Protein AF-A0A2G9M9S8-F1 (afdb_monomer_lite)

pLDDT: mean 91.49, std 5.53, range [72.56, 96.75]

Foldseek 3Di:
DDPVVVVVVCVVVVHDDDDDDCPVVLVVVQLVLLVVCCVPVNDPVPDDSVVCCVPQVHPCSPVSCPDPVNVVVVVVVD

Radius of gyration: 18.97 Å; chains: 1; bounding box: 35×24×49 Å

Structure (mmCIF, N/CA/C/O backbone):
data_AF-A0A2G9M9S8-F1
#
_entry.id   AF-A0A2G9M9S8-F1
#
loop_
_atom_site.group_PDB
_atom_site.id
_atom_site.type_symbol
_atom_site.label_atom_id
_atom_site.label_alt_id
_atom_site.label_comp_id
_atom_site.label_asym_id
_atom_site.label_entity_id
_atom_site.label_seq_id
_atom_site.pdbx_PDB_ins_code
_atom_site.Cartn_x
_atom_site.Cartn_y
_atom_site.Cartn_z
_atom_site.occupancy
_atom_site.B_iso_or_equiv
_atom_site.auth_seq_id
_atom_site.auth_comp_id
_atom_site.auth_asym_id
_atom_site.auth_atom_id
_atom_site.pdbx_PDB_model_num
ATOM 1 N N . MET A 1 1 ? -3.768 0.975 29.675 1.00 72.56 1 MET A N 1
ATOM 2 C CA . MET A 1 1 ? -5.127 0.769 29.157 1.00 72.56 1 MET A CA 1
ATOM 3 C C . MET A 1 1 ? -5.204 -0.624 28.578 1.00 72.56 1 MET A C 1
ATOM 5 O O . MET A 1 1 ? -4.608 -0.875 27.535 1.00 72.56 1 MET A O 1
ATOM 9 N N . ASN A 1 2 ? -5.837 -1.532 29.306 1.00 89.88 2 ASN A N 1
ATOM 10 C CA . ASN A 1 2 ? -6.148 -2.883 28.845 1.00 89.88 2 ASN A CA 1
ATOM 11 C C . ASN A 1 2 ? -7.573 -2.936 28.247 1.00 89.88 2 ASN A C 1
ATOM 13 O O . ASN A 1 2 ? -8.278 -1.925 28.202 1.00 89.88 2 ASN A O 1
ATOM 17 N N . GLU A 1 3 ? -7.980 -4.105 27.753 1.00 87.81 3 GLU A N 1
ATOM 18 C CA . GLU A 1 3 ? -9.295 -4.307 27.132 1.00 87.81 3 GLU A CA 1
ATOM 19 C C . GLU A 1 3 ? -10.457 -3.988 28.089 1.00 87.81 3 GLU A C 1
ATOM 21 O O . GLU A 1 3 ? -11.392 -3.277 27.717 1.00 87.81 3 GLU A O 1
ATOM 26 N N . GLU A 1 4 ? -10.382 -4.460 29.335 1.00 91.19 4 GLU A N 1
ATOM 27 C CA . GLU A 1 4 ? -11.435 -4.280 30.343 1.00 91.19 4 GLU A CA 1
ATOM 28 C C . GLU A 1 4 ? -11.627 -2.803 30.719 1.00 91.19 4 GLU A C 1
ATOM 30 O O . GLU A 1 4 ? -12.758 -2.312 30.826 1.00 91.19 4 GLU A O 1
ATOM 35 N N . GLU A 1 5 ? -10.521 -2.071 30.858 1.00 90.94 5 GLU A N 1
ATOM 36 C CA . GLU A 1 5 ? -10.503 -0.629 31.109 1.00 90.94 5 GLU A CA 1
ATOM 37 C C . GLU A 1 5 ? -11.152 0.140 29.949 1.00 90.94 5 GLU A C 1
ATOM 39 O O . GLU A 1 5 ? -12.008 0.998 30.178 1.00 90.94 5 GLU A O 1
ATOM 44 N N . LEU A 1 6 ? -10.812 -0.200 28.701 1.00 87.00 6 LEU A N 1
ATOM 45 C CA . LEU A 1 6 ? -11.369 0.447 27.509 1.00 87.00 6 LEU A CA 1
ATOM 46 C C . LEU A 1 6 ? -12.880 0.209 27.381 1.00 87.00 6 LEU A C 1
ATOM 48 O O . LEU A 1 6 ? -13.637 1.154 27.146 1.00 87.00 6 LEU A O 1
ATOM 52 N N . ILE A 1 7 ? -13.338 -1.033 27.565 1.00 86.06 7 ILE A N 1
ATOM 53 C CA . ILE A 1 7 ? -14.768 -1.380 27.510 1.00 86.06 7 ILE A CA 1
ATOM 54 C C . ILE A 1 7 ? -15.549 -0.612 28.582 1.00 86.06 7 ILE A C 1
ATOM 56 O O . ILE A 1 7 ? -16.643 -0.111 28.309 1.00 86.06 7 ILE A O 1
ATOM 60 N N . THR A 1 8 ? -14.992 -0.500 29.789 1.00 90.38 8 THR A N 1
ATOM 61 C CA . THR A 1 8 ? -15.620 0.225 30.901 1.00 90.38 8 THR A CA 1
ATOM 62 C C . THR A 1 8 ? -15.777 1.710 30.578 1.00 90.38 8 THR A C 1
ATOM 64 O O . THR A 1 8 ? -16.869 2.259 30.749 1.00 90.38 8 THR A O 1
ATOM 67 N N . ILE A 1 9 ? -14.734 2.347 30.039 1.00 90.50 9 ILE A N 1
ATOM 68 C CA . ILE A 1 9 ? -14.773 3.755 29.616 1.00 90.50 9 ILE A CA 1
ATOM 69 C C . ILE A 1 9 ? -15.835 3.963 28.529 1.00 90.50 9 ILE A C 1
ATOM 71 O O . ILE A 1 9 ? -16.710 4.815 28.675 1.00 90.50 9 ILE A O 1
ATOM 75 N N . LEU A 1 10 ? -15.825 3.137 27.477 1.00 88.81 10 LEU A N 1
ATOM 76 C CA . LEU A 1 10 ? -16.768 3.263 26.360 1.00 88.81 10 LEU A CA 1
ATOM 77 C C . LEU A 1 10 ? -18.228 3.116 26.809 1.00 88.81 10 LEU A C 1
ATOM 79 O O . LEU A 1 10 ? -19.085 3.884 26.368 1.00 88.81 10 LEU A O 1
ATOM 83 N N . ARG A 1 11 ? -18.511 2.169 27.714 1.00 88.00 11 ARG A N 1
ATOM 84 C CA . ARG A 1 11 ? -19.855 1.966 28.280 1.00 88.00 11 ARG A CA 1
ATOM 85 C C . ARG A 1 11 ? -20.304 3.139 29.145 1.00 88.00 11 ARG A C 1
ATOM 87 O O . ARG A 1 11 ? -21.464 3.534 29.048 1.00 88.00 11 ARG A O 1
ATOM 94 N N . THR A 1 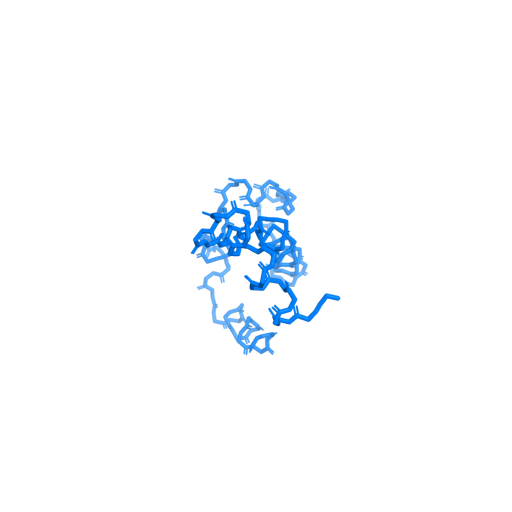12 ? -19.405 3.688 29.961 1.00 92.06 12 THR A N 1
ATOM 95 C CA . THR A 1 12 ? -19.701 4.833 30.842 1.00 92.06 12 THR A CA 1
ATOM 96 C C . THR A 1 12 ? -20.008 6.091 30.027 1.00 92.06 12 THR A C 1
ATOM 98 O O . THR A 1 12 ? -20.953 6.810 30.339 1.00 92.06 12 THR A O 1
ATOM 101 N N . ASP A 1 13 ? -19.303 6.284 28.911 1.00 91.25 13 ASP A N 1
ATOM 102 C CA . ASP A 1 13 ? -19.528 7.378 27.957 1.00 91.25 13 ASP A CA 1
ATOM 103 C C . ASP A 1 13 ? -20.735 7.147 27.018 1.00 91.25 13 ASP A C 1
ATOM 105 O O . ASP A 1 13 ? -20.975 7.934 26.099 1.00 91.25 13 ASP A O 1
ATOM 109 N N . GLY A 1 14 ? -21.488 6.051 27.189 1.00 91.19 14 GLY A N 1
ATOM 110 C CA . GLY A 1 14 ? -22.643 5.706 26.350 1.00 91.19 14 GLY A CA 1
ATOM 111 C C . GLY A 1 14 ? -22.297 5.323 24.902 1.00 91.19 14 GLY A C 1
ATOM 112 O O . GLY A 1 14 ? -23.193 5.232 24.055 1.00 91.19 14 GLY A O 1
ATOM 113 N N . ARG A 1 15 ? -21.016 5.083 24.591 1.00 87.50 15 ARG A N 1
ATOM 114 C CA . ARG A 1 15 ? -20.536 4.700 23.256 1.00 87.50 15 ARG A CA 1
ATOM 115 C C . ARG A 1 15 ? -20.695 3.194 23.053 1.00 87.50 15 ARG A C 1
ATOM 117 O O . ARG A 1 15 ? -20.307 2.386 23.889 1.00 87.50 15 ARG A O 1
ATOM 124 N N . ARG A 1 16 ? -21.264 2.800 21.910 1.00 83.25 16 ARG A N 1
ATOM 125 C CA . ARG A 1 16 ? -21.583 1.391 21.594 1.00 83.25 16 ARG A CA 1
ATOM 126 C C . ARG A 1 16 ? -20.555 0.698 20.699 1.00 83.25 16 ARG A C 1
ATOM 128 O O . ARG A 1 16 ? -20.700 -0.487 20.426 1.00 83.25 16 ARG A O 1
ATOM 135 N N . GLY A 1 17 ? -19.547 1.424 20.227 1.00 79.25 17 GLY A N 1
ATOM 136 C CA . GLY A 1 17 ? -18.539 0.904 19.312 1.00 79.25 17 GLY A CA 1
ATOM 137 C C . GLY A 1 17 ? -17.338 1.833 19.184 1.00 79.25 17 GLY A C 1
ATOM 138 O O . GLY A 1 17 ? -17.355 2.959 19.687 1.00 79.25 17 GLY A O 1
ATOM 139 N N . LEU A 1 18 ? -16.307 1.333 18.506 1.00 84.88 18 LEU A N 1
ATOM 140 C CA . LEU A 1 18 ? -15.061 2.031 18.214 1.00 84.88 18 LEU A CA 1
ATOM 141 C C . LEU A 1 18 ? -14.919 2.169 16.695 1.00 84.88 18 LEU A C 1
ATOM 143 O O . LEU A 1 18 ? -15.037 1.179 15.977 1.00 84.88 18 LEU A O 1
ATOM 147 N N . ALA A 1 19 ? -14.661 3.384 16.219 1.00 84.56 19 ALA A N 1
ATOM 148 C CA . ALA A 1 19 ? -14.198 3.609 14.855 1.00 84.56 19 ALA A CA 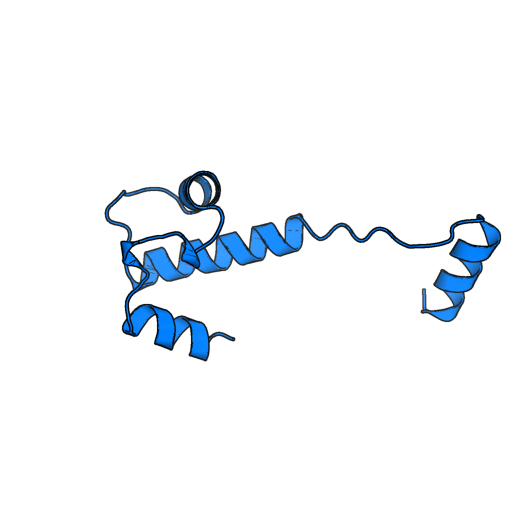1
ATOM 149 C C . ALA A 1 19 ? -12.667 3.618 14.878 1.00 84.56 19 ALA A C 1
ATOM 151 O O . ALA A 1 19 ? -12.071 4.392 15.626 1.00 84.56 19 ALA A O 1
ATOM 152 N N . LEU A 1 20 ? -12.054 2.722 14.109 1.00 85.06 20 LEU A N 1
ATOM 153 C CA . LEU A 1 20 ? -10.606 2.580 14.013 1.00 85.06 20 LEU A CA 1
ATOM 154 C C . LEU A 1 20 ? -10.157 3.252 12.719 1.00 85.06 20 LEU A C 1
ATOM 156 O O . LEU A 1 20 ? -10.523 2.799 11.636 1.00 85.06 20 LEU A O 1
ATOM 160 N N . ASP A 1 21 ? -9.412 4.344 12.849 1.00 87.38 21 ASP A N 1
ATOM 161 C CA . ASP A 1 21 ? -8.774 4.992 11.711 1.00 87.38 21 ASP A CA 1
ATOM 162 C C . ASP A 1 21 ? -7.493 4.225 11.366 1.00 87.38 21 ASP A C 1
ATOM 164 O O . ASP A 1 21 ? -6.591 4.091 12.197 1.00 87.38 21 ASP A O 1
ATOM 168 N N . ILE A 1 22 ? -7.461 3.652 10.165 1.00 87.25 22 ILE A N 1
ATOM 169 C CA . ILE A 1 22 ? -6.333 2.867 9.650 1.00 87.25 22 ILE A CA 1
ATOM 170 C C . ILE A 1 22 ? -5.806 3.431 8.325 1.00 87.25 22 ILE A C 1
ATOM 172 O O . ILE A 1 22 ? -5.004 2.768 7.662 1.00 87.25 22 ILE A O 1
ATOM 176 N N . ASP A 1 23 ? -6.225 4.637 7.931 1.00 82.31 23 ASP A N 1
ATOM 177 C CA . ASP A 1 23 ? -5.908 5.200 6.615 1.00 82.31 23 ASP A CA 1
ATOM 178 C C . ASP A 1 23 ? -4.400 5.429 6.432 1.00 82.31 23 ASP A C 1
ATOM 180 O O . ASP A 1 23 ? -3.849 5.108 5.373 1.00 82.31 23 ASP A O 1
ATOM 184 N N . ASP A 1 24 ? -3.701 5.872 7.482 1.00 78.88 24 ASP A N 1
ATOM 185 C CA . ASP A 1 24 ? -2.238 6.018 7.476 1.00 78.88 24 ASP A CA 1
ATOM 186 C C . ASP A 1 24 ? -1.536 4.664 7.304 1.00 78.88 24 ASP A C 1
ATOM 188 O O . ASP A 1 24 ? -0.615 4.523 6.499 1.00 78.88 24 ASP A O 1
ATOM 192 N N . THR A 1 25 ? -2.026 3.625 7.991 1.00 83.44 25 THR A N 1
ATOM 193 C CA . THR A 1 25 ? -1.457 2.268 7.902 1.00 83.44 25 THR A CA 1
ATOM 194 C C . THR A 1 25 ? -1.632 1.686 6.499 1.00 83.44 25 THR A C 1
ATOM 196 O O . THR A 1 25 ? -0.709 1.086 5.935 1.00 83.44 25 THR A O 1
ATOM 199 N N . LEU A 1 26 ? -2.809 1.880 5.902 1.00 81.88 26 LEU A N 1
ATOM 200 C CA . LEU A 1 26 ? -3.086 1.455 4.531 1.00 81.88 26 LEU A CA 1
ATOM 201 C C . LEU A 1 26 ? -2.255 2.254 3.514 1.00 81.88 26 LEU A C 1
ATOM 203 O O . LEU A 1 26 ? -1.729 1.677 2.557 1.00 81.88 26 LEU A O 1
ATOM 207 N N . SER A 1 27 ? -2.079 3.556 3.740 1.00 80.50 27 SER A N 1
ATOM 208 C CA . SER A 1 27 ? -1.272 4.438 2.887 1.00 80.50 27 SER A CA 1
ATOM 209 C C . SER A 1 27 ? 0.209 4.060 2.903 1.00 80.50 27 SER A C 1
ATOM 211 O O . SER A 1 27 ? 0.827 3.949 1.838 1.00 80.50 27 SER A O 1
ATOM 213 N N . ASP A 1 28 ? 0.769 3.784 4.080 1.00 86.38 28 ASP A N 1
ATOM 214 C CA . ASP A 1 28 ? 2.155 3.332 4.226 1.00 86.38 28 ASP A CA 1
ATOM 215 C C . ASP A 1 28 ? 2.380 1.963 3.583 1.00 86.38 28 ASP A C 1
ATOM 217 O O . ASP A 1 28 ? 3.383 1.750 2.892 1.00 86.38 28 ASP A O 1
ATOM 221 N N . THR A 1 29 ? 1.410 1.057 3.721 1.00 88.94 29 THR A N 1
ATOM 222 C CA . THR A 1 29 ? 1.445 -0.251 3.055 1.00 88.94 29 THR A CA 1
ATOM 223 C C . THR A 1 29 ? 1.475 -0.086 1.536 1.00 88.94 29 THR A C 1
ATOM 225 O O . THR A 1 29 ? 2.324 -0.670 0.858 1.00 88.94 29 THR A O 1
ATOM 228 N N . ASN A 1 30 ? 0.608 0.761 0.978 1.00 90.12 30 ASN A N 1
ATOM 229 C CA . ASN A 1 30 ? 0.611 1.053 -0.454 1.00 90.12 30 ASN A CA 1
ATOM 230 C C . ASN A 1 30 ? 1.949 1.648 -0.902 1.00 90.12 30 ASN A C 1
ATOM 232 O O . ASN A 1 30 ? 2.547 1.177 -1.874 1.00 90.12 30 ASN A O 1
ATOM 236 N N . LYS A 1 31 ? 2.474 2.629 -0.165 1.00 93.31 31 LYS A N 1
ATOM 237 C CA . LYS A 1 31 ? 3.775 3.240 -0.456 1.00 93.31 31 LYS A CA 1
ATOM 238 C C . LYS A 1 31 ? 4.905 2.214 -0.464 1.00 93.31 31 LYS A C 1
ATOM 240 O O . LYS A 1 31 ? 5.736 2.253 -1.377 1.00 93.31 31 LYS A O 1
ATOM 245 N N . PHE A 1 32 ? 4.925 1.284 0.491 1.00 94.88 32 PHE A N 1
ATOM 246 C CA . PHE A 1 32 ? 5.887 0.182 0.524 1.00 94.88 32 PHE A CA 1
ATOM 247 C C . PHE A 1 32 ? 5.828 -0.661 -0.755 1.00 94.88 32 PHE A C 1
ATOM 249 O O . PHE A 1 32 ? 6.868 -0.910 -1.378 1.00 94.88 32 PHE A O 1
ATOM 256 N N . TRP A 1 33 ? 4.628 -1.069 -1.173 1.00 95.62 33 TRP A N 1
ATOM 257 C CA . TRP A 1 33 ? 4.457 -1.912 -2.352 1.00 95.62 33 TRP A CA 1
ATOM 258 C C . TRP A 1 33 ? 4.866 -1.202 -3.640 1.00 95.62 33 TRP A C 1
ATOM 260 O O . TRP A 1 33 ? 5.692 -1.732 -4.384 1.00 95.62 33 TRP A O 1
ATOM 270 N N . PHE A 1 34 ? 4.356 0.009 -3.884 1.00 96.38 34 PHE A N 1
ATOM 271 C CA . PHE A 1 34 ? 4.706 0.770 -5.085 1.00 96.38 34 PHE A CA 1
ATOM 272 C C . PHE A 1 34 ? 6.213 1.036 -5.154 1.00 96.38 34 PHE A C 1
ATOM 274 O O . PHE A 1 34 ? 6.820 0.814 -6.198 1.00 96.38 34 PHE A O 1
ATOM 281 N N . THR A 1 35 ? 6.844 1.414 -4.039 1.00 96.75 35 THR A N 1
ATOM 282 C CA . THR A 1 35 ? 8.296 1.656 -3.998 1.00 96.75 35 THR A CA 1
ATOM 283 C C . THR A 1 35 ? 9.092 0.397 -4.355 1.00 96.75 35 THR A C 1
ATOM 285 O O . THR A 1 35 ? 10.023 0.454 -5.162 1.00 96.75 35 THR A O 1
ATOM 288 N N . ASN A 1 36 ? 8.736 -0.760 -3.788 1.00 96.75 36 ASN A N 1
ATOM 289 C CA . ASN A 1 36 ? 9.467 -2.000 -4.054 1.00 96.75 36 ASN A CA 1
ATOM 290 C C . ASN A 1 36 ? 9.236 -2.531 -5.466 1.00 96.75 36 ASN A C 1
ATOM 292 O O . ASN A 1 36 ? 10.199 -2.928 -6.119 1.00 96.75 36 ASN A O 1
ATOM 296 N N . LEU A 1 37 ? 7.998 -2.513 -5.957 1.00 96.75 37 LEU A N 1
ATOM 297 C CA . LEU A 1 37 ? 7.703 -3.009 -7.298 1.00 96.75 37 LEU A CA 1
ATOM 298 C C . LEU A 1 37 ? 8.332 -2.132 -8.382 1.00 96.75 37 LEU A C 1
ATOM 300 O O . LEU A 1 37 ? 8.870 -2.670 -9.345 1.00 96.75 37 LEU A O 1
ATOM 304 N N . GLN A 1 38 ? 8.373 -0.807 -8.197 1.00 96.62 38 GLN A N 1
ATOM 305 C CA . GLN A 1 38 ? 9.115 0.077 -9.100 1.00 96.62 38 GLN A CA 1
ATOM 306 C C . GLN A 1 38 ? 10.611 -0.243 -9.114 1.00 96.62 38 GLN A C 1
ATOM 308 O O . GLN A 1 38 ? 11.216 -0.308 -10.182 1.00 96.62 38 GLN A O 1
ATOM 313 N N . ARG A 1 39 ? 11.206 -0.468 -7.937 1.00 96.62 39 ARG A N 1
ATOM 314 C CA . ARG A 1 39 ? 12.632 -0.791 -7.808 1.00 96.62 39 ARG A CA 1
ATOM 315 C C . ARG A 1 39 ? 12.991 -2.142 -8.434 1.00 96.62 39 ARG A C 1
ATOM 317 O O . ARG A 1 39 ? 14.086 -2.277 -8.966 1.00 96.62 39 ARG A O 1
ATOM 324 N N . LEU A 1 40 ? 12.110 -3.135 -8.323 1.00 96.69 40 LEU A N 1
ATOM 325 C CA . LEU A 1 40 ? 12.378 -4.515 -8.745 1.00 96.69 40 LEU A CA 1
ATOM 326 C C . LEU A 1 40 ? 11.968 -4.795 -10.194 1.00 96.69 40 LEU A C 1
ATOM 328 O O . LEU A 1 40 ? 12.699 -5.469 -10.909 1.00 96.69 40 LEU A O 1
ATOM 332 N N . PHE A 1 41 ? 10.818 -4.277 -10.623 1.00 96.06 41 PHE A N 1
ATOM 333 C CA . PHE A 1 41 ? 10.184 -4.624 -11.902 1.00 96.06 41 PHE A CA 1
ATOM 334 C C . PHE A 1 41 ? 10.027 -3.423 -12.838 1.00 96.06 41 PHE A C 1
ATOM 336 O O . PHE A 1 41 ? 9.518 -3.555 -13.950 1.00 96.06 41 PHE A O 1
ATOM 343 N N . GLY A 1 42 ? 10.478 -2.247 -12.402 1.00 95.19 42 GLY A N 1
ATOM 344 C CA . GLY A 1 42 ? 10.471 -1.030 -13.193 1.00 95.19 42 GLY A CA 1
ATOM 345 C C . GLY A 1 42 ? 9.119 -0.322 -13.245 1.00 95.19 42 GLY A C 1
ATOM 346 O O . GLY A 1 42 ? 8.096 -0.768 -12.716 1.00 95.19 42 GLY A O 1
ATOM 347 N N . ASN A 1 43 ? 9.151 0.837 -13.897 1.00 95.94 43 ASN A N 1
ATOM 348 C CA . ASN A 1 43 ? 8.001 1.684 -14.168 1.00 95.94 43 ASN A CA 1
ATOM 349 C C . ASN A 1 43 ? 8.174 2.360 -15.543 1.00 95.94 43 ASN A C 1
ATOM 351 O O . ASN A 1 43 ? 8.920 3.341 -15.631 1.00 95.94 43 ASN A O 1
ATOM 355 N N . PRO A 1 44 ? 7.506 1.878 -16.608 1.00 94.81 44 PRO A N 1
ATOM 356 C CA . PRO A 1 44 ? 7.604 2.481 -17.937 1.00 94.81 44 PRO A CA 1
ATOM 357 C C . PRO A 1 44 ? 7.029 3.906 -17.999 1.00 94.81 44 PRO A C 1
ATOM 359 O O . PRO A 1 44 ? 7.414 4.679 -18.873 1.00 94.81 44 PRO A O 1
ATOM 362 N N . GLU A 1 45 ? 6.154 4.282 -17.065 1.00 95.56 45 GLU A N 1
ATOM 363 C CA . GLU A 1 45 ? 5.496 5.593 -17.033 1.00 95.56 45 GLU A CA 1
ATOM 364 C C . GLU A 1 45 ? 6.311 6.670 -16.311 1.00 95.56 45 GLU A C 1
ATOM 366 O O . GLU A 1 45 ? 5.956 7.844 -16.367 1.00 95.56 45 GLU A O 1
ATOM 371 N N . LYS A 1 46 ? 7.407 6.289 -15.637 1.00 95.94 46 LYS A N 1
ATOM 372 C CA . LYS A 1 46 ? 8.293 7.199 -14.881 1.00 95.94 46 LYS A CA 1
ATOM 373 C C . LYS A 1 46 ? 7.589 8.015 -13.785 1.00 95.94 46 LYS A C 1
ATOM 375 O O . LYS A 1 46 ? 8.090 9.055 -13.374 1.00 95.94 46 LYS A O 1
ATOM 380 N N . LEU A 1 47 ? 6.458 7.517 -13.294 1.00 96.69 47 LEU A N 1
ATOM 381 C CA . LEU A 1 47 ? 5.733 8.079 -12.157 1.00 96.69 47 LEU A CA 1
ATOM 382 C C . LEU A 1 47 ? 6.453 7.788 -10.834 1.00 96.69 47 LEU A C 1
ATOM 384 O O . LEU A 1 47 ? 7.052 6.725 -10.646 1.00 96.69 47 LEU A O 1
ATOM 388 N N . THR A 1 48 ? 6.338 8.700 -9.882 1.00 96.31 48 THR A N 1
ATOM 389 C CA . THR A 1 48 ? 6.715 8.486 -8.480 1.00 96.31 48 THR A CA 1
ATOM 390 C C . THR A 1 48 ? 5.753 7.504 -7.792 1.00 96.31 48 THR A C 1
ATOM 392 O O . THR A 1 48 ? 4.625 7.319 -8.258 1.00 96.31 48 THR A O 1
ATOM 395 N N . PRO A 1 49 ? 6.134 6.875 -6.662 1.00 94.38 49 PRO A N 1
ATOM 396 C CA . PRO A 1 49 ? 5.212 6.043 -5.887 1.00 94.38 49 PRO A CA 1
ATOM 397 C C . PRO A 1 49 ? 3.913 6.771 -5.508 1.00 94.38 49 PRO A C 1
ATOM 399 O O . PRO A 1 49 ? 2.845 6.172 -5.547 1.00 94.38 49 PRO A O 1
ATOM 402 N N . GLN A 1 50 ? 3.982 8.065 -5.185 1.00 93.94 50 GLN A N 1
ATOM 403 C CA . GLN A 1 50 ? 2.818 8.880 -4.836 1.00 93.94 50 GLN A CA 1
ATOM 404 C C . GLN A 1 50 ? 1.861 9.053 -6.021 1.00 93.94 50 GLN A C 1
ATOM 406 O O . GLN A 1 50 ? 0.657 8.854 -5.871 1.00 93.94 50 GLN A O 1
ATOM 411 N N . GLU A 1 51 ? 2.386 9.370 -7.204 1.00 96.38 51 GLU A N 1
ATOM 412 C CA . GLU A 1 51 ? 1.578 9.486 -8.425 1.00 96.38 51 GLU A CA 1
ATOM 413 C C . GLU A 1 51 ? 0.968 8.137 -8.822 1.00 96.38 51 GLU A C 1
ATOM 415 O O . GLU A 1 51 ? -0.185 8.075 -9.246 1.00 96.38 51 GLU A O 1
ATOM 420 N N . MET A 1 52 ? 1.703 7.040 -8.621 1.00 96.12 52 MET A N 1
ATOM 421 C CA . MET A 1 52 ? 1.178 5.691 -8.830 1.00 96.12 52 MET A CA 1
ATOM 422 C C . MET A 1 52 ? 0.015 5.364 -7.885 1.00 96.12 52 MET A C 1
ATOM 424 O O . MET A 1 52 ? -0.991 4.825 -8.342 1.00 96.12 52 MET A O 1
ATOM 428 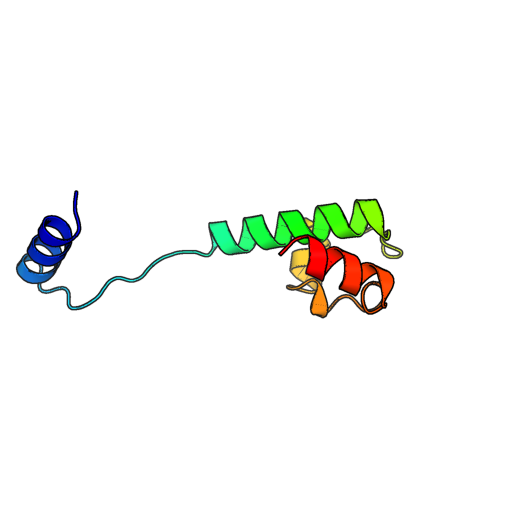N N . ILE A 1 53 ? 0.119 5.710 -6.594 1.00 93.62 53 ILE A N 1
ATOM 429 C CA . ILE A 1 53 ? -0.970 5.531 -5.617 1.00 93.62 53 ILE A CA 1
ATOM 430 C C . ILE A 1 53 ? -2.199 6.334 -6.043 1.00 93.62 53 ILE A C 1
ATOM 432 O O . ILE A 1 53 ? -3.310 5.812 -6.022 1.00 93.62 53 ILE A O 1
ATOM 436 N N . GLN A 1 54 ? -2.019 7.584 -6.471 1.00 94.19 54 GLN A N 1
ATOM 437 C CA . GLN A 1 54 ? -3.133 8.416 -6.932 1.00 94.19 54 GLN A CA 1
ATOM 438 C C . GLN A 1 54 ? -3.794 7.852 -8.194 1.00 94.19 54 GLN A C 1
ATOM 440 O O . GLN A 1 54 ? -5.020 7.861 -8.301 1.00 94.19 54 GLN A O 1
ATOM 445 N N . LYS A 1 55 ? -2.988 7.345 -9.133 1.00 96.25 55 LYS A N 1
ATOM 446 C CA . LYS A 1 55 ? -3.465 6.830 -10.419 1.00 96.25 55 LYS A CA 1
ATOM 447 C C . LYS A 1 55 ? -4.146 5.468 -10.302 1.00 96.25 55 LYS A C 1
ATOM 449 O O . LYS A 1 55 ? -5.237 5.286 -10.831 1.00 96.25 55 LYS A O 1
ATOM 454 N N . TYR A 1 56 ? -3.489 4.513 -9.654 1.00 95.19 56 TYR A N 1
ATOM 455 C CA . TYR A 1 56 ? -3.895 3.106 -9.657 1.00 95.19 56 TYR A CA 1
ATOM 456 C C . TYR A 1 56 ? -4.573 2.667 -8.363 1.00 95.19 56 TYR A C 1
ATOM 458 O O . TYR A 1 56 ? -5.271 1.659 -8.361 1.00 95.19 56 TYR A O 1
ATOM 466 N N . ARG A 1 57 ? -4.385 3.406 -7.263 1.00 92.00 57 ARG A N 1
ATOM 467 C CA . ARG A 1 57 ? -4.770 3.058 -5.880 1.00 92.00 57 ARG A CA 1
ATOM 468 C C . ARG A 1 57 ? -4.123 1.798 -5.309 1.00 92.00 57 ARG A C 1
ATOM 470 O O . ARG A 1 57 ? -3.669 1.837 -4.170 1.00 92.00 57 ARG A O 1
ATOM 477 N N . TYR A 1 58 ? -4.037 0.721 -6.081 1.00 92.62 58 TYR A N 1
ATOM 478 C CA . TYR A 1 58 ? -3.509 -0.571 -5.663 1.00 92.62 58 TYR A CA 1
ATOM 479 C C . TYR A 1 58 ? -2.555 -1.147 -6.713 1.00 92.62 58 TYR A C 1
ATOM 481 O O . TYR A 1 58 ? -2.679 -0.886 -7.909 1.00 92.62 58 TYR A O 1
ATOM 489 N N . ILE A 1 59 ? -1.601 -1.968 -6.275 1.00 93.56 59 ILE A N 1
ATOM 490 C CA . ILE A 1 59 ? -0.604 -2.590 -7.163 1.00 93.56 59 ILE A CA 1
ATOM 491 C C . ILE A 1 59 ? -1.212 -3.604 -8.143 1.00 93.56 59 ILE A C 1
ATOM 493 O O . ILE A 1 59 ? -0.639 -3.871 -9.197 1.00 93.56 59 ILE A O 1
ATOM 497 N N . GLN A 1 60 ? -2.378 -4.152 -7.805 1.00 92.94 60 GLN A N 1
ATOM 498 C CA . GLN A 1 60 ? -3.158 -5.081 -8.620 1.00 92.94 60 GLN A CA 1
ATOM 499 C C . GLN A 1 60 ? -3.735 -4.400 -9.869 1.00 92.94 60 GLN A C 1
ATOM 501 O O . GLN A 1 60 ? -3.959 -5.066 -10.873 1.00 92.94 60 GLN A O 1
ATOM 506 N N . GLU A 1 61 ? -3.903 -3.078 -9.833 1.00 96.06 61 GLU A N 1
ATOM 507 C CA . GLU A 1 61 ? -4.433 -2.294 -10.951 1.00 96.06 61 GLU A CA 1
ATOM 508 C C . GLU A 1 61 ? -3.337 -1.864 -11.941 1.00 96.06 61 GLU A C 1
ATOM 510 O O . GLU A 1 61 ? -3.636 -1.296 -12.989 1.00 96.06 61 GLU A O 1
ATOM 515 N N . VAL A 1 62 ? -2.058 -2.131 -11.640 1.00 96.38 62 VAL A N 1
ATOM 516 C CA . VAL A 1 62 ? -0.925 -1.743 -12.494 1.00 96.38 62 VAL A CA 1
ATOM 517 C C . VAL A 1 62 ? -0.697 -2.803 -13.580 1.00 96.38 62 VAL A C 1
ATOM 519 O O . VAL A 1 62 ? -0.233 -3.904 -13.255 1.00 96.38 62 VAL A O 1
ATOM 522 N N . PRO A 1 63 ? -0.949 -2.516 -14.876 1.00 96.31 63 PRO A N 1
ATOM 523 C CA . PRO A 1 63 ? -1.002 -3.556 -15.910 1.00 9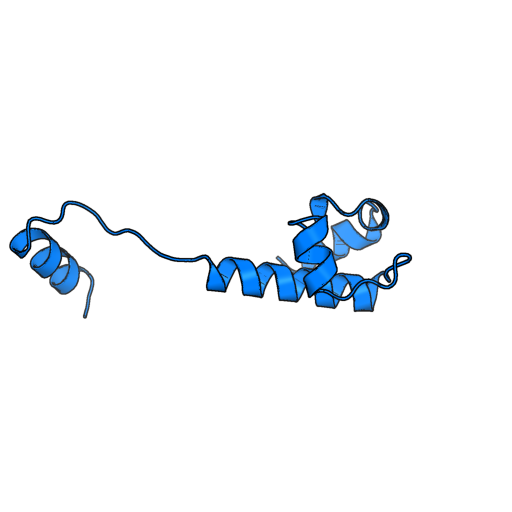6.31 63 PRO A CA 1
ATOM 524 C C . PRO A 1 63 ? 0.329 -4.281 -16.141 1.00 96.31 63 PRO A C 1
ATOM 526 O O . PRO A 1 63 ? 0.368 -5.504 -16.263 1.00 96.31 63 PRO A O 1
ATOM 529 N N . TYR A 1 64 ? 1.444 -3.547 -16.156 1.00 95.62 64 TYR A N 1
ATOM 530 C CA . TYR A 1 64 ? 2.772 -4.115 -16.423 1.00 95.62 64 TYR A CA 1
ATOM 531 C C . TYR A 1 64 ? 3.342 -4.928 -15.248 1.00 95.62 64 TYR A C 1
ATOM 533 O O . TYR A 1 64 ? 4.339 -5.632 -15.408 1.00 95.62 64 TYR A O 1
ATOM 541 N N . TRP A 1 65 ? 2.686 -4.895 -14.086 1.00 96.25 65 TRP A N 1
ATOM 542 C CA . TRP A 1 65 ? 3.009 -5.739 -12.936 1.00 96.25 65 TRP A CA 1
ATOM 543 C C . TRP A 1 65 ? 2.169 -7.023 -12.868 1.00 96.25 65 TRP A C 1
ATOM 545 O O . TRP A 1 65 ? 2.417 -7.873 -12.016 1.00 96.25 65 TRP A O 1
ATOM 555 N N . GLN A 1 66 ? 1.235 -7.243 -13.801 1.00 95.06 66 GLN A N 1
ATOM 556 C CA . GLN A 1 66 ? 0.374 -8.435 -13.830 1.00 95.06 66 GLN A CA 1
ATOM 557 C C . GLN A 1 66 ? 1.046 -9.671 -14.454 1.00 95.06 66 GLN A C 1
ATOM 559 O O . GLN A 1 66 ? 0.405 -10.469 -15.147 1.00 95.06 66 GLN A O 1
ATOM 564 N N . ASN A 1 67 ? 2.334 -9.877 -14.184 1.00 94.94 67 ASN A N 1
ATOM 565 C CA . ASN A 1 67 ? 3.103 -11.019 -14.677 1.00 94.94 67 ASN A CA 1
ATOM 566 C C . ASN A 1 67 ? 3.436 -12.026 -13.554 1.00 94.94 67 ASN A C 1
ATOM 568 O O . ASN A 1 67 ? 3.210 -11.781 -12.367 1.00 94.94 67 ASN A O 1
ATOM 572 N N . SER A 1 68 ? 3.908 -13.215 -13.936 1.00 95.62 68 SER A N 1
ATOM 573 C CA . SER A 1 68 ? 4.170 -14.318 -13.000 1.00 95.62 68 SER A CA 1
ATOM 574 C C . SER A 1 68 ? 5.308 -14.034 -12.024 1.00 95.62 68 SER A C 1
ATOM 576 O O . SER A 1 68 ? 5.244 -14.485 -10.883 1.00 95.62 68 SER A O 1
ATOM 578 N N . GLU A 1 69 ? 6.328 -13.297 -12.456 1.00 95.69 69 GLU A N 1
ATOM 579 C CA . GLU A 1 69 ? 7.496 -12.970 -11.640 1.00 95.69 69 GLU A CA 1
ATOM 580 C C . GLU A 1 69 ? 7.105 -12.055 -10.475 1.00 95.69 69 GLU A C 1
ATOM 582 O O . GLU A 1 69 ? 7.367 -12.367 -9.311 1.00 95.69 69 GLU A O 1
ATOM 587 N N . VAL A 1 70 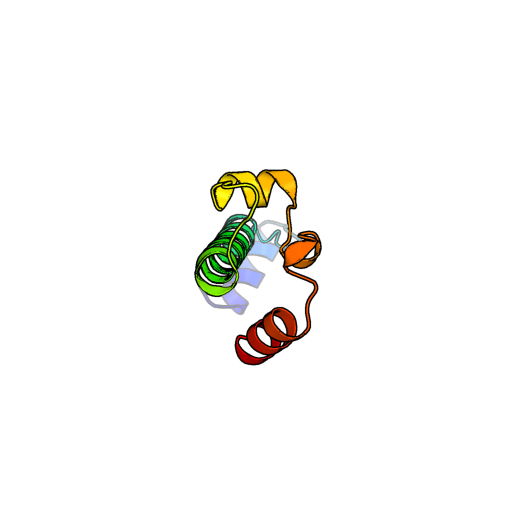? 6.363 -10.988 -10.781 1.00 95.44 70 VAL A N 1
ATOM 588 C CA . VAL A 1 70 ? 5.834 -10.053 -9.783 1.00 95.44 70 VAL A CA 1
ATOM 589 C C . VAL A 1 70 ? 4.922 -10.773 -8.791 1.00 95.44 70 VAL A C 1
ATOM 591 O O . VAL A 1 70 ? 5.088 -10.632 -7.579 1.00 95.44 70 VAL A O 1
ATOM 594 N N . ARG A 1 71 ? 3.991 -11.603 -9.282 1.00 94.44 71 ARG A N 1
ATOM 595 C CA . ARG A 1 71 ? 3.084 -12.381 -8.418 1.00 94.44 71 ARG A CA 1
ATOM 596 C C . ARG A 1 71 ? 3.834 -13.320 -7.476 1.00 94.44 71 ARG A C 1
ATOM 598 O O . ARG A 1 71 ? 3.447 -13.456 -6.316 1.00 94.44 71 ARG A O 1
ATOM 605 N N . MET A 1 72 ? 4.900 -13.958 -7.956 1.00 95.75 72 MET A N 1
ATOM 606 C CA . MET A 1 72 ? 5.722 -14.850 -7.140 1.00 95.75 72 MET A CA 1
ATOM 607 C C . MET A 1 72 ? 6.451 -14.084 -6.033 1.00 95.75 72 MET A C 1
ATOM 609 O O . MET A 1 72 ? 6.504 -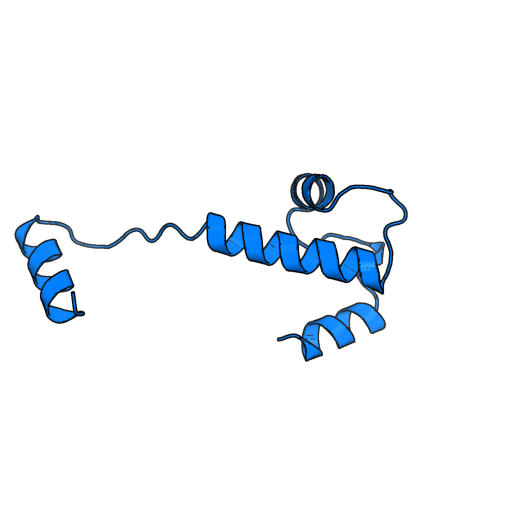14.554 -4.897 1.00 95.75 72 MET A O 1
ATOM 613 N N . TRP A 1 73 ? 6.959 -12.889 -6.340 1.00 95.56 73 TRP A N 1
ATOM 614 C CA . TRP A 1 73 ? 7.602 -12.035 -5.344 1.00 95.56 73 TRP A CA 1
ATOM 615 C C . TRP A 1 73 ? 6.615 -11.516 -4.290 1.00 95.56 73 TRP A C 1
ATOM 617 O O . TRP A 1 73 ? 6.914 -11.577 -3.096 1.00 95.56 73 TRP A O 1
ATOM 627 N N . ILE A 1 74 ? 5.415 -11.088 -4.704 1.00 93.62 74 ILE A N 1
ATOM 628 C CA . ILE A 1 74 ? 4.353 -10.660 -3.778 1.00 93.62 74 ILE A CA 1
ATOM 629 C C . ILE A 1 74 ? 4.007 -11.797 -2.809 1.00 93.62 74 ILE A C 1
ATOM 631 O O . ILE A 1 74 ? 4.051 -11.589 -1.602 1.00 93.62 74 ILE A O 1
ATOM 635 N N . LYS A 1 75 ? 3.767 -13.013 -3.320 1.00 93.44 75 LYS A N 1
ATOM 636 C CA . LYS A 1 75 ? 3.434 -14.205 -2.513 1.00 93.44 75 LYS A CA 1
ATOM 637 C C . LYS A 1 75 ? 4.561 -14.671 -1.579 1.00 93.44 75 LYS A C 1
ATOM 639 O O . LYS A 1 75 ? 4.330 -15.468 -0.686 1.00 93.44 75 LYS A O 1
ATOM 644 N N . LYS A 1 76 ? 5.806 -14.266 -1.823 1.00 94.06 76 LYS A N 1
ATOM 645 C CA . LYS A 1 76 ? 6.917 -14.544 -0.901 1.00 94.06 76 LYS A CA 1
ATOM 646 C C . LYS A 1 76 ? 6.999 -13.501 0.217 1.00 94.06 76 LYS A C 1
ATOM 648 O O . LYS A 1 76 ? 7.553 -13.780 1.275 1.00 94.06 76 LYS A O 1
ATOM 653 N N . THR A 1 77 ? 6.529 -12.290 -0.062 1.00 88.75 77 THR A N 1
ATOM 654 C CA . THR A 1 77 ? 6.625 -11.133 0.835 1.00 88.75 77 THR A CA 1
ATOM 655 C C . THR A 1 77 ? 5.507 -11.117 1.886 1.00 88.75 77 THR A C 1
ATOM 657 O O . THR A 1 77 ? 5.689 -10.500 2.932 1.00 88.75 77 THR A O 1
ATOM 660 N N . TYR A 1 78 ? 4.393 -11.811 1.633 1.00 75.81 78 TYR A N 1
ATOM 661 C CA . TYR A 1 78 ? 3.282 -12.039 2.566 1.00 75.81 78 TYR A CA 1
ATOM 662 C C . TYR A 1 78 ? 2.932 -13.531 2.613 1.00 75.81 78 TYR A C 1
ATOM 664 O O . TYR A 1 78 ? 2.424 -13.984 3.662 1.00 75.81 78 TYR A O 1
#

Secondary structure (DSSP, 8-state):
--HHHHHHHHHHTT--------HHHHHHHHHHHHHHHHHHH--TT---HHHHHHHHSSGGG-GGG-SHHHHHHHHHH-

Sequence (78 aa):
MNEEELITILRTDGRRGLALDIDDTLSDTNKFWFTNLQRLFGNPEKLTPQEMIQKYRYIQEVPYWQNSEVRMWIKKTY